Protein AF-A0A963N6Z3-F1 (afdb_monomer)

Secondary structure (DSSP, 8-state):
--------TTHHHHHHHHHHHHHHHHHHHHHHHHHHHHTHHHHHHS-GGGHHHHHHHHHHHHHHTS-THHHHHHHHHTT--GGGGGGG-HHHHHHHHHHHHHHHTT--PPPP--PPPSS-HHHHHHHHHHHHHHHH-SPPTT-S--------GGGGT--

Solvent-accessible surface area (backbone atoms only — not comparable to full-atom values): 9638 Å² total; per-residue (Å²): 134,83,85,80,77,84,76,78,74,79,63,59,63,56,56,52,47,43,51,53,52,39,55,53,45,51,49,48,45,51,47,24,58,54,38,52,70,79,40,43,70,63,54,66,73,42,56,81,95,46,36,46,60,51,52,37,47,44,27,42,52,44,50,68,75,47,88,53,67,64,56,51,52,58,33,42,79,73,72,47,64,60,78,82,70,21,79,53,19,32,61,42,40,44,52,50,53,46,51,53,36,36,64,74,57,70,52,90,66,77,85,73,90,77,72,79,52,75,32,46,74,78,49,16,60,51,52,51,53,51,51,48,32,73,76,71,41,76,80,53,94,92,42,98,67,85,86,86,83,90,72,64,77,66,56,79,79,61,124

Structure (mmCIF, N/CA/C/O backbone):
data_AF-A0A963N6Z3-F1
#
_entry.id   AF-A0A963N6Z3-F1
#
loop_
_atom_site.group_PDB
_atom_site.id
_atom_site.type_symbol
_atom_site.label_atom_id
_atom_site.label_alt_id
_atom_site.label_comp_id
_atom_site.label_asym_id
_atom_site.label_entity_id
_atom_site.label_seq_id
_atom_site.pdbx_PDB_ins_code
_atom_site.Cartn_x
_atom_site.Cartn_y
_atom_site.Cartn_z
_atom_site.occupancy
_atom_site.B_iso_or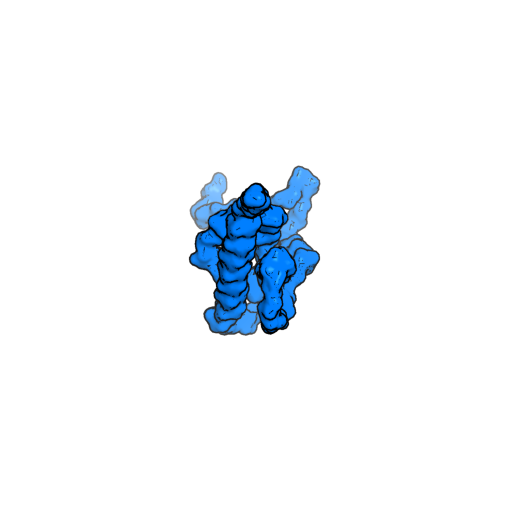_equiv
_atom_site.auth_seq_id
_atom_site.auth_comp_id
_atom_site.auth_asym_id
_atom_site.auth_atom_id
_atom_site.pdbx_PDB_model_num
ATOM 1 N N . MET A 1 1 ? -39.305 15.617 41.783 1.00 38.25 1 MET A N 1
ATOM 2 C CA . MET A 1 1 ? -39.575 14.356 41.067 1.00 38.25 1 MET A CA 1
ATOM 3 C C . MET A 1 1 ? -39.118 14.531 39.631 1.00 38.25 1 MET A C 1
ATOM 5 O O . MET A 1 1 ? -39.466 15.539 39.039 1.00 38.25 1 MET A O 1
ATOM 9 N N . ALA A 1 2 ? -38.305 13.576 39.174 1.00 40.72 2 ALA A N 1
ATOM 10 C CA . ALA A 1 2 ? -37.851 13.315 37.806 1.00 40.72 2 ALA A CA 1
ATOM 11 C C . ALA A 1 2 ? -37.195 14.469 37.021 1.00 40.72 2 ALA A C 1
ATOM 13 O O . ALA A 1 2 ? -37.828 15.159 36.231 1.00 40.72 2 ALA A O 1
ATOM 14 N N . SER A 1 3 ? -35.874 14.585 37.183 1.00 40.16 3 SER A N 1
ATOM 15 C CA . SER A 1 3 ? -34.984 15.090 36.137 1.00 40.16 3 SER A CA 1
ATOM 16 C C . SER A 1 3 ? -34.798 13.978 35.096 1.00 40.16 3 SER A C 1
ATOM 18 O O . SER A 1 3 ? -34.071 13.017 35.353 1.00 40.16 3 SER A O 1
ATOM 20 N N . GLU A 1 4 ? -35.468 14.069 33.949 1.00 43.28 4 GLU A N 1
ATOM 21 C CA . GLU A 1 4 ? -35.196 13.188 32.808 1.00 43.28 4 GLU A CA 1
ATOM 22 C C . GLU A 1 4 ? -33.845 13.559 32.194 1.00 43.28 4 GLU A C 1
ATOM 24 O O . GLU A 1 4 ? -33.653 14.615 31.590 1.00 43.28 4 GLU A O 1
ATOM 29 N N . GLN A 1 5 ? -32.873 12.677 32.410 1.00 41.34 5 GLN A N 1
ATOM 30 C CA . GLN A 1 5 ? -31.585 12.708 31.742 1.00 41.34 5 GLN A CA 1
ATOM 31 C C . GLN A 1 5 ? -31.792 12.376 30.263 1.00 41.34 5 GLN A C 1
ATOM 33 O O . GLN A 1 5 ? -32.044 11.231 29.898 1.00 41.34 5 GLN A O 1
ATOM 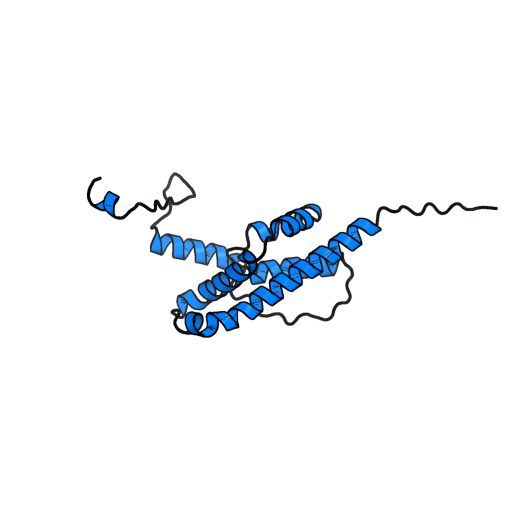38 N N . ASN A 1 6 ? -31.639 13.388 29.416 1.00 39.56 6 ASN A N 1
ATOM 39 C CA . ASN A 1 6 ? -31.459 13.238 27.981 1.00 39.56 6 ASN A CA 1
ATOM 40 C C . ASN A 1 6 ? -30.096 12.565 27.711 1.00 39.56 6 ASN A C 1
ATOM 42 O O . ASN A 1 6 ? -29.075 13.238 27.574 1.00 39.56 6 ASN A O 1
ATOM 46 N N . GLN A 1 7 ? -30.058 11.231 27.715 1.00 42.88 7 GLN A N 1
ATOM 47 C CA . GLN A 1 7 ? -28.914 10.456 27.230 1.00 42.88 7 GLN A CA 1
ATOM 48 C C . GLN A 1 7 ? -29.022 10.319 25.707 1.00 42.88 7 GLN A C 1
ATOM 50 O O . GLN A 1 7 ? -29.732 9.453 25.203 1.00 42.88 7 GLN A O 1
ATOM 55 N N . SER A 1 8 ? -28.316 11.177 24.968 1.00 39.84 8 SER A N 1
ATOM 56 C CA . SER A 1 8 ? -28.163 11.035 23.515 1.00 39.84 8 SER A CA 1
ATOM 57 C C . SER A 1 8 ? -27.385 9.746 23.175 1.00 39.84 8 SER A C 1
ATOM 59 O O . SER A 1 8 ? -26.246 9.599 23.628 1.00 39.84 8 SER A O 1
ATOM 61 N N . PRO A 1 9 ? -27.928 8.824 22.354 1.00 46.50 9 PRO A N 1
ATOM 62 C CA . PRO A 1 9 ? -27.284 7.548 22.018 1.00 46.50 9 PRO A CA 1
ATOM 63 C C . PRO A 1 9 ? -26.217 7.640 20.902 1.00 46.50 9 PRO A C 1
ATOM 65 O O . PRO A 1 9 ? -25.602 6.632 20.551 1.00 46.50 9 PRO A O 1
ATOM 68 N N .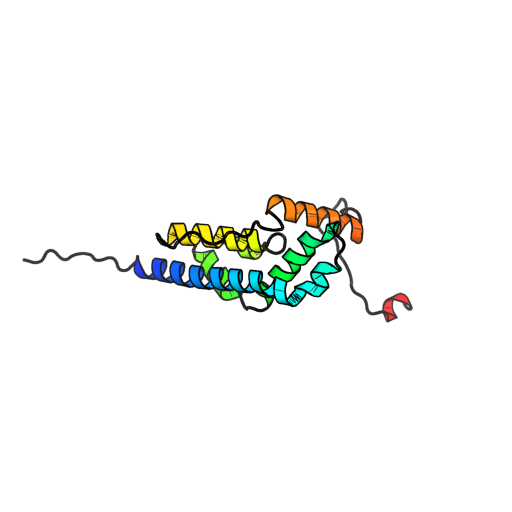 ASP A 1 10 ? -25.931 8.833 20.374 1.00 51.22 10 ASP A N 1
ATOM 69 C CA . ASP A 1 10 ? -25.120 9.032 19.158 1.00 51.22 10 ASP A CA 1
ATOM 70 C C . ASP A 1 10 ? -23.608 8.750 19.299 1.00 51.22 10 ASP A C 1
ATOM 72 O O . ASP A 1 10 ? -22.891 8.675 18.302 1.00 51.22 10 ASP A O 1
ATOM 76 N N . GLY A 1 11 ? -23.086 8.546 20.515 1.00 55.00 11 GLY A N 1
ATOM 77 C CA . GLY A 1 11 ? -21.652 8.298 20.746 1.00 55.00 11 GLY A CA 1
ATOM 78 C C . GLY A 1 11 ? -21.194 6.836 20.596 1.00 55.00 11 GLY A C 1
ATOM 79 O O . GLY A 1 11 ? -20.016 6.575 20.340 1.00 55.00 11 GLY A O 1
ATOM 80 N N . LEU A 1 12 ? -22.101 5.866 20.745 1.00 61.44 12 LEU A N 1
ATOM 81 C CA . LEU A 1 12 ? -21.788 4.426 20.718 1.00 61.44 12 LEU A CA 1
ATOM 82 C C . LEU A 1 12 ? -21.419 3.876 19.316 1.00 61.44 12 LEU A C 1
ATOM 84 O O . LEU A 1 12 ? -20.509 3.037 19.226 1.00 61.44 12 LEU A O 1
ATOM 88 N N . PRO A 1 13 ? -22.040 4.334 18.206 1.00 79.88 13 PRO A N 1
ATOM 89 C CA . PRO A 1 13 ? -21.710 3.854 16.861 1.00 79.88 13 PRO A CA 1
ATOM 90 C C . PRO A 1 13 ? -20.305 4.263 16.401 1.00 79.88 13 PRO A C 1
ATOM 92 O O . PRO A 1 13 ? -19.596 3.464 15.793 1.00 79.88 13 PRO A O 1
ATOM 95 N N . LEU A 1 14 ? -19.864 5.482 16.729 1.00 84.25 14 LEU A N 1
ATOM 96 C CA . LEU A 1 14 ? -18.557 5.989 16.301 1.00 84.25 14 LEU A CA 1
ATOM 97 C C . LEU A 1 14 ? -17.405 5.291 17.033 1.00 84.25 14 LEU A C 1
ATOM 99 O O . LEU A 1 14 ? -16.435 4.876 16.403 1.00 84.25 14 LEU A O 1
ATOM 103 N N . ILE A 1 15 ? -17.519 5.105 18.351 1.00 85.94 15 ILE A N 1
ATOM 104 C CA . ILE A 1 15 ? -16.483 4.430 19.151 1.00 85.94 15 ILE A CA 1
ATOM 105 C C . ILE A 1 15 ? -16.323 2.970 18.708 1.00 85.94 15 ILE A C 1
ATOM 107 O O . ILE A 1 15 ? -15.202 2.472 18.576 1.00 85.94 15 ILE A O 1
ATOM 111 N N . SER A 1 16 ? -17.438 2.278 18.453 1.00 88.19 16 SER A N 1
ATOM 112 C CA . SER A 1 16 ? -17.413 0.893 17.971 1.00 88.19 16 SER A CA 1
ATOM 113 C C . SER A 1 16 ? -16.861 0.779 16.546 1.00 88.19 16 SER A C 1
ATOM 115 O O . SER A 1 16 ? -16.100 -0.152 16.273 1.00 88.19 16 SER A O 1
ATOM 117 N N . LEU A 1 17 ? -17.166 1.741 15.665 1.00 91.19 17 LEU A N 1
ATOM 118 C CA . LEU A 1 17 ? -16.567 1.853 14.334 1.00 91.19 17 LEU A CA 1
ATOM 119 C C . LEU A 1 17 ? -15.048 2.045 14.422 1.00 91.19 17 LEU A C 1
ATOM 121 O O . LEU A 1 17 ? -14.319 1.229 13.866 1.00 91.19 17 LEU A O 1
ATOM 125 N N . VAL A 1 18 ? -14.573 3.055 15.164 1.00 92.44 18 VAL A N 1
ATOM 126 C CA . VAL A 1 18 ? -13.137 3.352 15.337 1.00 92.44 18 VAL A CA 1
ATOM 127 C C . VAL A 1 18 ? -12.387 2.133 15.867 1.00 92.44 18 VAL A C 1
ATOM 129 O O . VAL A 1 18 ? -11.349 1.765 15.322 1.00 92.44 18 VAL A O 1
ATOM 132 N N . ARG A 1 19 ? -12.933 1.451 16.883 1.00 90.94 19 ARG A N 1
ATOM 133 C CA . ARG A 1 19 ? -12.331 0.227 17.424 1.00 90.94 19 ARG A CA 1
ATOM 134 C C . ARG A 1 19 ? -12.238 -0.878 16.370 1.00 90.94 19 ARG A C 1
ATOM 136 O O . ARG A 1 19 ? -11.187 -1.499 16.246 1.00 90.94 19 ARG A O 1
ATOM 143 N N . ARG A 1 20 ? -13.316 -1.130 15.621 1.00 92.06 20 ARG A N 1
ATOM 144 C CA . ARG A 1 20 ? -13.352 -2.182 14.593 1.00 92.06 20 ARG A CA 1
ATOM 145 C C . ARG A 1 20 ? -12.313 -1.933 13.502 1.00 92.06 20 ARG A C 1
ATOM 147 O O . ARG A 1 20 ? -11.538 -2.838 13.198 1.00 92.06 20 ARG A O 1
ATOM 154 N N . VAL A 1 21 ? -12.260 -0.717 12.956 1.00 94.31 21 VAL A N 1
ATOM 155 C CA . VAL A 1 21 ? -11.289 -0.394 11.900 1.00 94.31 21 VAL A CA 1
ATOM 156 C C . VAL A 1 21 ? -9.855 -0.372 12.428 1.00 94.31 21 VAL A C 1
ATOM 158 O O . VAL A 1 21 ? -8.957 -0.793 11.710 1.00 94.31 21 VAL A O 1
ATOM 161 N N . ALA A 1 22 ? -9.625 0.030 13.684 1.00 93.06 22 ALA A N 1
ATOM 162 C CA . ALA A 1 22 ? -8.297 -0.018 14.299 1.00 93.06 22 ALA A CA 1
ATOM 163 C C . ALA A 1 22 ? -7.765 -1.453 14.391 1.00 93.06 22 ALA A C 1
ATOM 165 O O . ALA A 1 22 ? -6.628 -1.707 14.005 1.00 93.06 22 ALA A O 1
ATOM 166 N N . VAL A 1 23 ? -8.605 -2.396 14.832 1.00 92.75 23 VAL A N 1
ATOM 167 C CA . VAL A 1 23 ? -8.246 -3.823 14.879 1.00 92.75 23 VAL A CA 1
ATOM 168 C C . VAL A 1 23 ? -7.953 -4.362 13.479 1.00 92.75 23 VAL A C 1
ATOM 170 O O . VAL A 1 23 ? -6.985 -5.092 13.296 1.00 92.75 23 VAL A O 1
ATOM 173 N N . ALA A 1 24 ? -8.762 -3.999 12.484 1.00 94.75 24 ALA A N 1
ATOM 174 C CA . ALA A 1 24 ? -8.556 -4.446 11.109 1.00 94.75 24 ALA A CA 1
ATOM 175 C C . ALA A 1 24 ? -7.259 -3.890 10.489 1.00 94.75 24 ALA A C 1
ATOM 177 O O . ALA A 1 24 ? -6.546 -4.625 9.810 1.00 94.75 24 ALA A O 1
ATOM 178 N N . VAL A 1 25 ? -6.932 -2.618 10.739 1.00 95.06 25 VAL A N 1
ATOM 179 C CA . VAL A 1 25 ? -5.689 -1.996 10.253 1.00 95.06 25 VAL A CA 1
ATOM 180 C C . VAL A 1 25 ? -4.459 -2.603 10.926 1.00 95.06 25 VAL A C 1
ATOM 182 O O . VAL A 1 25 ? -3.476 -2.854 10.236 1.00 95.06 25 VAL A O 1
ATOM 185 N N . GLU A 1 26 ? -4.499 -2.869 12.236 1.00 93.31 26 GLU A N 1
ATOM 186 C CA . GLU A 1 26 ? -3.362 -3.500 12.922 1.00 93.31 26 GLU A CA 1
ATOM 187 C C . GLU A 1 26 ? -3.129 -4.927 12.414 1.00 93.31 26 GLU A C 1
ATOM 189 O O . GLU A 1 26 ? -1.991 -5.282 12.138 1.00 93.31 26 GLU A O 1
ATOM 194 N N . ARG A 1 27 ? -4.192 -5.702 12.157 1.00 94.44 27 ARG A N 1
ATOM 195 C CA . ARG A 1 27 ? -4.057 -7.029 11.531 1.00 94.44 27 ARG A CA 1
ATOM 196 C C . ARG A 1 27 ? -3.387 -6.962 10.160 1.00 94.44 27 ARG A C 1
ATOM 198 O O . ARG A 1 27 ? -2.438 -7.689 9.915 1.00 94.44 27 ARG A O 1
ATOM 205 N N . LEU A 1 28 ? -3.819 -6.044 9.291 1.00 95.38 28 LEU A N 1
ATOM 206 C CA . LEU A 1 28 ? -3.172 -5.854 7.984 1.00 95.38 28 LEU A CA 1
ATOM 207 C C . LEU A 1 28 ? -1.697 -5.464 8.111 1.00 95.38 28 LEU A C 1
ATOM 209 O O . LEU A 1 28 ? -0.886 -5.837 7.269 1.00 95.38 28 LEU A O 1
ATOM 213 N N . ARG A 1 29 ? -1.356 -4.683 9.138 1.00 94.31 29 ARG A N 1
ATOM 214 C CA . ARG A 1 29 ? 0.020 -4.285 9.431 1.00 94.31 29 ARG A CA 1
ATOM 215 C C . ARG A 1 29 ? 0.860 -5.473 9.895 1.00 94.31 29 ARG A C 1
ATOM 217 O O . ARG A 1 29 ? 1.976 -5.626 9.413 1.00 94.31 29 ARG A O 1
ATOM 224 N N . GLU A 1 30 ? 0.331 -6.303 10.788 1.00 94.06 30 GLU A N 1
ATOM 225 C CA . GLU A 1 30 ? 0.978 -7.539 11.242 1.00 94.06 30 GLU A CA 1
ATOM 226 C C . GLU A 1 30 ? 1.202 -8.507 10.071 1.00 94.06 30 GLU A C 1
ATOM 228 O O . GLU A 1 30 ? 2.328 -8.958 9.866 1.00 94.06 30 GLU A O 1
ATOM 233 N N . ASP A 1 31 ? 0.181 -8.731 9.238 1.00 95.56 31 ASP A N 1
ATOM 234 C CA . ASP A 1 31 ? 0.275 -9.569 8.036 1.00 95.56 31 ASP A CA 1
ATOM 235 C C . ASP A 1 31 ? 1.329 -9.032 7.050 1.00 95.56 31 ASP A C 1
ATOM 237 O O . ASP A 1 31 ? 2.127 -9.788 6.495 1.00 95.56 31 ASP A O 1
ATOM 241 N N . ALA A 1 32 ? 1.365 -7.710 6.845 1.00 95.00 32 ALA A N 1
ATOM 242 C CA . ALA A 1 32 ? 2.354 -7.064 5.987 1.00 95.00 32 ALA A CA 1
ATOM 243 C C . ALA A 1 32 ? 3.780 -7.154 6.544 1.00 95.00 32 ALA A C 1
ATOM 245 O O . ALA A 1 32 ? 4.719 -7.212 5.760 1.00 95.00 32 ALA A O 1
ATOM 246 N N . MET A 1 33 ? 3.971 -7.185 7.863 1.00 93.12 33 MET A N 1
ATOM 247 C CA . MET A 1 33 ? 5.293 -7.405 8.458 1.00 93.12 33 MET A CA 1
ATOM 248 C C . MET A 1 33 ? 5.737 -8.863 8.321 1.00 93.12 33 MET A C 1
ATOM 250 O O . MET A 1 33 ? 6.880 -9.118 7.950 1.00 93.12 33 MET A O 1
ATOM 254 N N . ALA A 1 34 ? 4.832 -9.808 8.582 1.00 94.75 34 ALA A N 1
ATOM 255 C CA . ALA A 1 34 ? 5.129 -11.238 8.545 1.00 94.75 34 ALA A CA 1
ATOM 256 C C . ALA A 1 34 ? 5.481 -11.736 7.134 1.00 94.75 34 ALA A C 1
ATOM 258 O O . ALA A 1 34 ? 6.265 -12.667 6.983 1.00 94.75 34 ALA A O 1
ATOM 259 N N . ILE A 1 35 ? 4.949 -11.097 6.086 1.00 95.56 35 ILE A N 1
ATOM 260 C CA . ILE A 1 35 ? 5.198 -11.534 4.708 1.00 95.56 35 ILE A CA 1
ATOM 261 C C . ILE A 1 35 ? 6.657 -11.370 4.260 1.00 95.56 35 ILE A C 1
ATOM 263 O O . ILE A 1 35 ? 7.062 -11.991 3.281 1.00 95.56 35 ILE A O 1
ATOM 267 N N . GLU A 1 36 ? 7.461 -10.547 4.946 1.00 92.88 36 GLU A N 1
ATOM 268 C CA . GLU A 1 36 ? 8.893 -10.455 4.641 1.00 92.88 36 GLU A CA 1
ATOM 269 C C . GLU A 1 36 ? 9.614 -11.782 4.898 1.00 92.88 36 GLU A C 1
ATOM 271 O O . GLU A 1 36 ? 10.547 -12.099 4.168 1.00 92.88 36 GLU A O 1
ATOM 276 N N . GLU A 1 37 ? 9.165 -12.569 5.881 1.00 93.94 37 GLU A N 1
ATOM 277 C CA . GLU A 1 37 ? 9.727 -13.894 6.170 1.00 93.94 37 GLU A CA 1
ATOM 278 C C . GLU A 1 37 ? 9.400 -14.897 5.057 1.00 93.94 37 GLU A C 1
ATOM 280 O O . GLU A 1 37 ? 10.220 -15.751 4.734 1.00 93.94 37 GLU A O 1
ATOM 285 N N . GLU A 1 38 ? 8.224 -14.768 4.430 1.00 95.12 38 GLU A N 1
ATOM 286 C CA . GLU A 1 38 ? 7.806 -15.617 3.307 1.00 95.12 38 GLU A CA 1
ATOM 287 C C . GLU A 1 38 ? 8.649 -15.370 2.049 1.00 95.12 38 GLU A C 1
ATOM 289 O O . GLU A 1 38 ? 8.909 -16.307 1.302 1.00 95.12 38 GLU A O 1
ATOM 294 N N . PHE A 1 39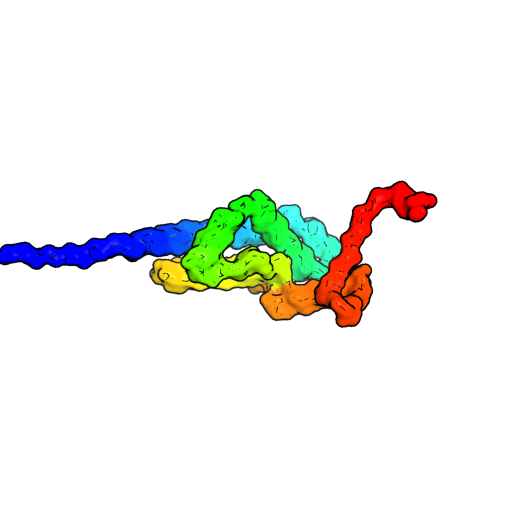 ? 9.086 -14.126 1.831 1.00 95.00 39 PHE A N 1
ATOM 295 C CA . PHE A 1 39 ? 9.871 -13.716 0.663 1.00 95.00 39 PHE A CA 1
ATOM 296 C C . PHE A 1 39 ? 11.356 -13.464 0.980 1.00 95.00 39 PHE A C 1
ATOM 298 O O . PHE A 1 39 ? 12.028 -12.764 0.222 1.00 95.00 39 PHE A O 1
ATOM 305 N N . ASP A 1 40 ? 11.887 -13.952 2.106 1.00 94.38 40 ASP A N 1
ATOM 306 C CA . ASP A 1 40 ? 13.252 -13.624 2.556 1.00 94.38 40 ASP A CA 1
ATOM 307 C C . ASP A 1 40 ? 14.314 -14.015 1.509 1.00 94.38 40 ASP A C 1
ATOM 309 O O . ASP A 1 40 ? 15.213 -13.227 1.193 1.00 94.38 40 ASP A O 1
ATOM 313 N N . ASP A 1 41 ? 14.170 -15.191 0.893 1.00 94.94 41 ASP A N 1
ATOM 314 C CA . ASP A 1 41 ? 15.087 -15.677 -0.143 1.00 94.94 41 ASP A CA 1
ATOM 315 C C . ASP A 1 41 ? 15.028 -14.811 -1.412 1.00 94.94 41 ASP A C 1
ATOM 317 O O . ASP A 1 41 ? 16.069 -14.379 -1.925 1.00 94.94 41 ASP A O 1
ATOM 321 N N . GLU A 1 42 ? 13.829 -14.479 -1.897 1.00 95.19 42 GLU A N 1
ATOM 322 C CA . GLU A 1 42 ? 13.645 -13.587 -3.041 1.00 95.19 42 GLU A CA 1
ATOM 323 C C . GLU A 1 42 ? 14.190 -12.188 -2.744 1.00 95.19 42 GLU A C 1
ATOM 325 O O . GLU A 1 42 ? 14.909 -11.613 -3.562 1.00 95.19 42 GLU A O 1
ATOM 330 N N . LEU A 1 43 ? 13.906 -11.637 -1.562 1.00 94.12 43 LEU A N 1
ATOM 331 C CA . LEU A 1 43 ? 14.364 -10.311 -1.148 1.00 94.12 43 LEU A CA 1
ATOM 332 C C . LEU A 1 43 ? 15.893 -10.233 -1.036 1.00 94.12 43 LEU A C 1
ATOM 334 O O . LEU A 1 43 ? 16.472 -9.176 -1.315 1.00 94.12 43 LEU A O 1
ATOM 338 N N . ARG A 1 44 ? 16.565 -11.337 -0.682 1.00 93.38 44 ARG A N 1
ATOM 339 C CA . ARG A 1 44 ? 18.033 -11.417 -0.626 1.00 93.38 44 ARG A CA 1
ATOM 340 C C . ARG A 1 44 ? 18.697 -11.302 -1.992 1.00 93.38 44 ARG A C 1
ATOM 342 O O . ARG A 1 44 ? 19.748 -10.658 -2.089 1.00 93.38 44 ARG A O 1
ATOM 349 N N . ILE A 1 45 ? 18.101 -11.889 -3.030 1.00 96.00 45 ILE A N 1
ATOM 350 C CA . ILE A 1 45 ? 18.671 -11.880 -4.387 1.00 96.00 45 ILE A CA 1
ATOM 351 C C . ILE A 1 45 ? 18.371 -10.587 -5.159 1.00 96.00 45 ILE A C 1
ATOM 353 O O . ILE A 1 45 ? 19.015 -10.320 -6.174 1.00 96.00 45 ILE A O 1
ATOM 357 N N . VAL A 1 46 ? 17.445 -9.748 -4.678 1.00 95.88 46 VAL A N 1
ATOM 358 C CA . VAL A 1 46 ? 17.178 -8.435 -5.281 1.00 95.88 46 VAL A CA 1
ATOM 359 C C . VAL A 1 46 ? 18.404 -7.522 -5.160 1.00 95.88 46 VAL A C 1
ATOM 361 O O . VAL A 1 46 ? 18.986 -7.344 -4.079 1.00 95.88 46 VAL A O 1
ATOM 364 N N . SER A 1 47 ? 18.761 -6.877 -6.277 1.00 93.94 47 SER A N 1
ATOM 365 C CA . SER A 1 47 ? 19.817 -5.864 -6.329 1.00 93.94 47 SER A CA 1
ATOM 366 C C . SER A 1 47 ? 19.607 -4.790 -5.254 1.00 93.94 47 SER A C 1
ATOM 368 O O . SER A 1 47 ? 18.478 -4.320 -5.084 1.00 93.94 47 SER A O 1
ATOM 370 N N . PRO A 1 48 ? 20.668 -4.332 -4.560 1.00 91.12 48 PRO A N 1
ATOM 371 C CA . PRO A 1 48 ? 20.550 -3.383 -3.450 1.00 91.12 48 PRO A CA 1
ATOM 372 C C . PRO A 1 48 ? 19.685 -2.150 -3.745 1.00 91.12 48 PRO A C 1
ATOM 374 O O . PRO A 1 48 ? 18.926 -1.718 -2.882 1.00 91.12 48 PRO A O 1
ATOM 377 N N . GLU A 1 49 ? 19.744 -1.630 -4.973 1.00 90.12 49 GLU A N 1
ATOM 378 C CA . GLU A 1 49 ? 18.987 -0.453 -5.415 1.00 90.12 49 GLU A CA 1
ATOM 379 C C . GLU A 1 49 ? 17.457 -0.641 -5.457 1.00 90.12 49 GLU A C 1
ATOM 381 O O . GLU A 1 49 ? 16.725 0.347 -5.394 1.00 90.12 49 GLU A O 1
ATOM 386 N N . PHE A 1 50 ? 16.967 -1.884 -5.548 1.00 91.38 50 PHE A N 1
ATOM 387 C CA . PHE A 1 50 ? 15.539 -2.214 -5.633 1.00 91.38 50 PHE A CA 1
ATOM 388 C C . PHE A 1 50 ? 14.994 -2.886 -4.369 1.00 91.38 50 PHE A C 1
ATOM 390 O O . PHE A 1 50 ? 13.784 -3.079 -4.273 1.00 91.38 50 PHE A O 1
ATOM 397 N N . ARG A 1 51 ? 15.838 -3.223 -3.381 1.00 92.19 51 ARG A N 1
ATOM 398 C CA . ARG A 1 51 ? 15.410 -3.953 -2.169 1.00 92.19 51 ARG A CA 1
ATOM 399 C C . ARG A 1 51 ? 14.285 -3.251 -1.415 1.00 92.19 51 ARG A C 1
ATOM 401 O O . ARG A 1 51 ? 13.355 -3.910 -0.963 1.00 92.19 51 ARG A O 1
ATOM 408 N N . ALA A 1 52 ? 14.339 -1.923 -1.318 1.00 92.06 52 ALA A N 1
ATOM 409 C CA . ALA A 1 52 ? 13.283 -1.143 -0.676 1.00 92.06 52 ALA A CA 1
ATOM 410 C C . ALA A 1 52 ? 11.938 -1.272 -1.412 1.00 92.06 52 ALA A C 1
ATOM 412 O O . ALA A 1 52 ? 10.910 -1.551 -0.796 1.00 92.06 52 ALA A O 1
ATOM 413 N N . SER A 1 53 ? 11.965 -1.148 -2.741 1.00 93.00 53 SER A N 1
ATOM 414 C CA . SER A 1 53 ? 10.794 -1.331 -3.603 1.00 93.00 53 SER A CA 1
ATOM 415 C C . SER A 1 53 ? 10.254 -2.763 -3.545 1.00 93.00 53 SER A C 1
ATOM 417 O O . SER A 1 53 ? 9.041 -2.951 -3.522 1.00 93.00 53 SER A O 1
ATOM 419 N N . ALA A 1 54 ? 11.134 -3.767 -3.486 1.00 94.88 54 ALA A N 1
ATOM 420 C CA . ALA A 1 54 ? 10.756 -5.175 -3.387 1.00 94.88 54 ALA A CA 1
ATOM 421 C C . ALA A 1 54 ? 10.087 -5.505 -2.044 1.00 94.88 54 ALA A C 1
ATOM 423 O O . ALA A 1 54 ? 9.048 -6.158 -2.030 1.00 94.88 54 ALA A O 1
ATOM 424 N N . ARG A 1 55 ? 10.607 -4.979 -0.926 1.00 95.31 55 ARG A N 1
ATOM 425 C CA . ARG A 1 55 ? 9.954 -5.098 0.390 1.00 95.31 55 ARG A CA 1
ATOM 426 C C . ARG A 1 55 ? 8.576 -4.446 0.397 1.00 95.31 55 ARG A C 1
ATOM 428 O O . ARG A 1 55 ? 7.606 -5.080 0.792 1.00 95.31 55 ARG A O 1
ATOM 435 N N . ASN A 1 56 ? 8.462 -3.224 -0.128 1.00 95.31 56 ASN A N 1
ATOM 436 C CA . ASN A 1 56 ? 7.163 -2.560 -0.250 1.00 95.31 56 ASN A CA 1
ATOM 437 C C . ASN A 1 56 ? 6.187 -3.348 -1.147 1.00 95.31 56 ASN A C 1
ATOM 439 O O . ASN A 1 56 ? 4.996 -3.406 -0.849 1.00 95.31 56 ASN A O 1
ATOM 443 N N . LEU A 1 57 ? 6.675 -3.987 -2.219 1.00 95.31 57 LEU A N 1
ATOM 444 C CA . LEU A 1 57 ? 5.862 -4.883 -3.042 1.00 95.31 57 LEU A CA 1
ATOM 445 C C . LEU A 1 57 ? 5.379 -6.099 -2.239 1.00 95.31 57 LEU A C 1
ATOM 447 O O . LEU A 1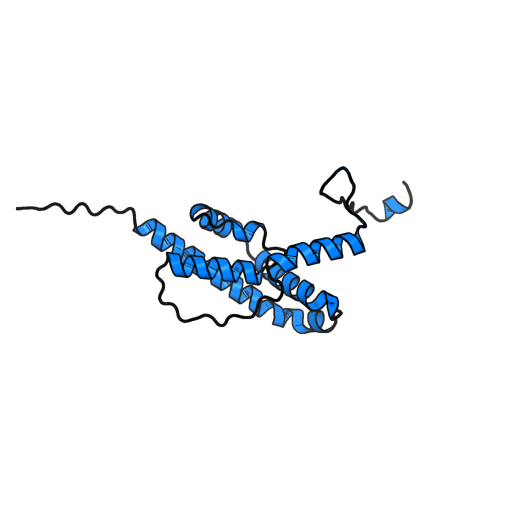 57 ? 4.198 -6.421 -2.316 1.00 95.31 57 LEU A O 1
ATOM 451 N N . ALA A 1 58 ? 6.240 -6.733 -1.441 1.00 96.62 58 ALA A N 1
ATOM 452 C CA . ALA A 1 58 ? 5.843 -7.835 -0.565 1.00 96.62 58 ALA A CA 1
ATOM 453 C C . ALA A 1 58 ? 4.743 -7.395 0.420 1.00 96.62 58 ALA A C 1
ATOM 455 O O . ALA A 1 58 ? 3.687 -8.026 0.492 1.00 96.62 58 ALA A O 1
ATOM 456 N N . HIS A 1 59 ? 4.913 -6.243 1.080 1.00 96.31 59 HIS A N 1
ATOM 457 C CA . HIS A 1 59 ? 3.883 -5.660 1.952 1.00 96.31 59 HIS A CA 1
ATOM 458 C C . HIS A 1 59 ? 2.568 -5.416 1.205 1.00 96.31 59 HIS A C 1
ATOM 460 O O . HIS A 1 59 ? 1.483 -5.683 1.720 1.00 96.31 59 HIS A O 1
ATOM 466 N N . TYR A 1 60 ? 2.647 -4.921 -0.031 1.00 95.69 60 TYR A N 1
ATOM 467 C CA . TYR A 1 60 ? 1.470 -4.690 -0.861 1.00 95.69 60 TYR A CA 1
ATOM 468 C C . TYR A 1 60 ? 0.747 -5.991 -1.222 1.00 95.69 60 TYR A C 1
ATOM 470 O O . TYR A 1 60 ? -0.485 -6.037 -1.204 1.00 95.69 60 TYR A O 1
ATOM 478 N N . LEU A 1 61 ? 1.496 -7.060 -1.508 1.00 96.06 61 LEU A N 1
ATOM 479 C CA . LEU A 1 61 ? 0.933 -8.383 -1.763 1.00 96.06 61 LEU A CA 1
ATOM 480 C C . LEU A 1 61 ? 0.189 -8.917 -0.536 1.00 96.06 61 LEU A C 1
ATOM 482 O O . LEU A 1 61 ? -0.908 -9.443 -0.711 1.00 96.06 61 LEU A O 1
ATOM 486 N N . ALA A 1 62 ? 0.704 -8.714 0.683 1.00 96.25 62 ALA A N 1
ATOM 487 C CA . ALA A 1 62 ? -0.010 -9.081 1.912 1.00 96.25 62 ALA A CA 1
ATOM 488 C C . ALA A 1 62 ? -1.377 -8.396 1.991 1.00 96.25 62 ALA A C 1
ATOM 490 O O . ALA A 1 62 ? -2.402 -9.054 2.160 1.00 96.25 62 ALA A O 1
ATOM 491 N N . VAL A 1 63 ? -1.416 -7.081 1.763 1.00 95.56 63 VAL A N 1
ATOM 492 C CA . VAL A 1 63 ? -2.667 -6.309 1.773 1.00 95.56 63 VAL A CA 1
ATOM 493 C C . VAL A 1 63 ? -3.640 -6.806 0.698 1.00 95.56 63 VAL A C 1
ATOM 495 O O . VAL A 1 63 ? -4.843 -6.888 0.941 1.00 95.56 63 VAL A O 1
ATOM 498 N N . ARG A 1 64 ? -3.141 -7.180 -0.488 1.00 94.62 64 ARG A N 1
ATOM 499 C CA . ARG A 1 64 ? -3.961 -7.694 -1.598 1.00 94.62 64 ARG A CA 1
ATOM 500 C C . ARG A 1 64 ? -4.486 -9.119 -1.397 1.00 94.62 64 ARG A C 1
ATOM 502 O O . ARG A 1 64 ? -5.383 -9.509 -2.143 1.00 94.62 64 ARG A O 1
ATOM 509 N N . ARG A 1 65 ? -3.999 -9.870 -0.401 1.00 95.44 65 ARG A N 1
ATOM 510 C CA . ARG A 1 65 ? -4.581 -11.168 0.002 1.00 95.44 65 ARG A CA 1
ATOM 511 C C . ARG A 1 65 ? -5.918 -11.013 0.733 1.00 95.44 65 ARG A C 1
ATOM 513 O O . ARG A 1 65 ? -6.661 -11.984 0.850 1.00 95.44 65 ARG A O 1
ATOM 520 N N . VAL A 1 66 ? -6.242 -9.807 1.200 1.00 93.94 66 VAL A N 1
ATOM 521 C CA . VAL A 1 66 ? -7.444 -9.514 1.989 1.00 93.94 66 VAL A CA 1
ATOM 522 C C . VAL A 1 66 ? -8.396 -8.612 1.197 1.00 93.94 66 VAL A C 1
ATOM 524 O O . VAL A 1 66 ? -7.977 -7.647 0.557 1.00 93.94 66 VAL A O 1
ATOM 527 N N . ASP A 1 67 ? -9.707 -8.874 1.257 1.00 94.19 67 ASP A N 1
ATOM 528 C CA . ASP A 1 67 ? -10.706 -7.941 0.717 1.00 94.19 67 ASP A CA 1
ATOM 529 C C . ASP A 1 67 ? -10.862 -6.720 1.637 1.00 94.19 67 ASP A C 1
ATOM 531 O O . ASP A 1 67 ? -11.694 -6.682 2.545 1.00 94.19 67 ASP A O 1
ATOM 535 N N . ILE A 1 68 ? -10.056 -5.688 1.386 1.00 94.25 68 ILE A N 1
ATOM 536 C CA . ILE A 1 68 ? -10.045 -4.459 2.189 1.00 94.25 68 ILE A CA 1
ATOM 537 C C . ILE A 1 68 ? -11.132 -3.445 1.799 1.00 94.25 68 ILE A C 1
ATOM 539 O O . ILE A 1 68 ? -11.180 -2.359 2.377 1.00 94.25 68 ILE A O 1
ATOM 543 N N . ARG A 1 69 ? -12.027 -3.744 0.844 1.00 93.00 69 ARG A N 1
ATOM 544 C CA . ARG A 1 69 ? -13.014 -2.759 0.343 1.00 93.00 69 ARG A CA 1
ATOM 545 C C . ARG A 1 69 ? -13.980 -2.294 1.429 1.00 93.00 69 ARG A C 1
ATOM 547 O O . ARG A 1 69 ? -14.376 -1.130 1.450 1.00 93.00 69 ARG A O 1
ATOM 554 N N . VAL A 1 70 ? -14.367 -3.198 2.331 1.00 93.06 70 VAL A N 1
ATOM 555 C CA . VAL A 1 70 ? -15.205 -2.856 3.491 1.00 93.06 70 VAL A CA 1
ATOM 556 C C . VAL A 1 70 ? -14.447 -1.903 4.412 1.00 93.06 70 VAL A C 1
ATOM 558 O O . VAL A 1 70 ? -14.960 -0.829 4.717 1.00 93.06 70 VAL A O 1
ATOM 561 N N . LEU A 1 71 ? -13.205 -2.248 4.766 1.00 93.94 71 LEU A N 1
ATOM 562 C CA . LEU A 1 71 ? -12.350 -1.426 5.619 1.00 93.94 71 LEU A CA 1
ATOM 563 C C . LEU A 1 71 ? -12.124 -0.028 5.026 1.00 93.94 71 LEU A C 1
ATOM 565 O O . LEU A 1 71 ? -12.263 0.966 5.730 1.00 93.94 71 LEU A O 1
ATOM 569 N N . GLN A 1 72 ? -11.838 0.070 3.727 1.00 93.81 72 GLN A N 1
ATOM 570 C CA . GLN A 1 72 ? -11.661 1.351 3.038 1.00 93.81 72 GLN A CA 1
ATOM 571 C C . GLN A 1 72 ? -12.921 2.222 3.096 1.00 93.81 72 GLN A C 1
ATOM 573 O O . GLN A 1 72 ? -12.819 3.421 3.347 1.00 93.81 72 GLN A O 1
ATOM 578 N N . ARG A 1 73 ? -14.114 1.638 2.909 1.00 93.19 73 ARG A N 1
ATOM 579 C CA . ARG A 1 73 ? -15.373 2.383 3.068 1.00 93.19 73 ARG A CA 1
ATOM 580 C C . ARG A 1 73 ? -15.553 2.864 4.502 1.00 93.19 73 ARG A C 1
ATOM 582 O O . ARG A 1 73 ? -15.903 4.019 4.712 1.00 93.19 73 ARG A O 1
ATOM 589 N N . GLU A 1 74 ? -15.320 2.007 5.490 1.00 93.69 74 GLU A N 1
ATOM 590 C CA . GLU A 1 74 ? -15.447 2.355 6.909 1.00 93.69 74 GLU A CA 1
ATOM 591 C C . GLU A 1 74 ? -14.475 3.466 7.332 1.00 93.69 74 GLU A C 1
ATOM 593 O O . GLU A 1 74 ? -14.889 4.429 7.972 1.00 93.69 74 GLU A O 1
ATOM 598 N N . LEU A 1 75 ? -13.216 3.394 6.898 1.00 93.56 75 LEU A N 1
ATOM 599 C CA . LEU A 1 75 ? -12.232 4.461 7.079 1.00 93.56 75 LEU A CA 1
ATOM 600 C C . LEU A 1 75 ? -12.643 5.751 6.355 1.00 93.56 75 LEU A C 1
ATOM 602 O O . LEU A 1 75 ? -12.477 6.841 6.901 1.00 93.56 75 LEU A O 1
ATOM 606 N N . GLY A 1 76 ? -13.250 5.641 5.171 1.00 92.38 76 GLY A N 1
ATOM 607 C CA . GLY A 1 76 ? -13.815 6.770 4.432 1.00 92.38 76 GLY A CA 1
ATOM 608 C C . GLY A 1 76 ? -14.891 7.530 5.214 1.00 92.38 76 GLY A C 1
ATOM 609 O O . GLY A 1 76 ? -14.880 8.759 5.208 1.00 92.38 76 GLY A O 1
ATOM 610 N N . HIS A 1 77 ? -15.749 6.834 5.972 1.00 90.56 77 HIS A N 1
ATOM 611 C CA . HIS A 1 77 ? -16.724 7.477 6.870 1.00 90.56 77 HIS A CA 1
ATOM 612 C C . HIS A 1 77 ? -16.058 8.271 8.008 1.00 90.56 77 HIS A C 1
ATOM 614 O O . HIS A 1 77 ? -16.673 9.179 8.560 1.00 90.56 77 HIS A O 1
ATOM 620 N N . LEU A 1 78 ? -14.801 7.957 8.341 1.00 90.50 78 LEU A N 1
ATOM 621 C CA . LEU A 1 78 ? -13.975 8.693 9.304 1.00 90.50 78 LEU A CA 1
ATOM 622 C C . LEU A 1 78 ? -13.097 9.773 8.640 1.00 90.50 78 LEU A C 1
ATOM 624 O O . LEU A 1 78 ? -12.271 10.387 9.312 1.00 90.50 78 LEU A O 1
ATOM 628 N N . GLY A 1 79 ? -13.222 9.988 7.325 1.00 91.62 79 GLY A N 1
ATOM 629 C CA . GLY A 1 79 ? -12.370 10.903 6.557 1.00 91.62 79 GLY A CA 1
ATOM 630 C C . GLY A 1 79 ? -10.971 10.357 6.237 1.00 91.62 79 GLY A C 1
ATOM 631 O O . GLY A 1 79 ? -10.123 11.088 5.728 1.00 91.62 79 GLY A O 1
ATOM 632 N N . LEU A 1 80 ? -10.708 9.073 6.493 1.00 91.25 80 LEU A N 1
ATOM 633 C CA . LEU A 1 80 ? -9.398 8.440 6.327 1.00 91.25 80 LEU A CA 1
ATOM 634 C C . LEU A 1 80 ? -9.320 7.683 4.991 1.00 91.25 80 LEU A C 1
ATOM 636 O O . LEU A 1 80 ? -9.572 6.488 4.914 1.00 91.25 80 LEU A O 1
ATOM 640 N N . SER A 1 81 ? -8.949 8.377 3.912 1.00 83.88 81 SER A N 1
ATOM 641 C CA . SER A 1 81 ? -8.889 7.794 2.550 1.00 83.88 81 SER A CA 1
ATOM 642 C C . SER A 1 81 ? -7.485 7.350 2.098 1.00 83.88 81 SER A C 1
ATOM 644 O O . SER A 1 81 ? -7.264 7.072 0.920 1.00 83.88 81 SER A O 1
ATOM 646 N N . SER A 1 82 ? -6.503 7.305 3.001 1.00 77.88 82 SER A N 1
ATOM 647 C CA . SER A 1 82 ? -5.086 7.080 2.661 1.00 77.88 82 SER A CA 1
ATOM 648 C C . SER A 1 82 ? -4.777 5.682 2.115 1.00 77.88 82 SER A C 1
ATOM 650 O O . SER A 1 82 ? -3.864 5.550 1.303 1.00 77.88 82 SER A O 1
ATOM 652 N N . LEU A 1 83 ? -5.552 4.651 2.477 1.00 83.75 83 LEU A N 1
ATOM 653 C CA . LEU A 1 83 ? -5.317 3.279 1.998 1.00 83.75 83 LEU A CA 1
ATOM 654 C C . LEU A 1 83 ? -5.626 3.081 0.504 1.00 83.75 83 LEU A C 1
ATOM 656 O O . LEU A 1 83 ? -5.267 2.053 -0.056 1.00 83.75 83 LEU A O 1
ATOM 660 N N . GLY A 1 84 ? -6.295 4.031 -0.156 1.00 80.31 84 GLY A N 1
ATOM 661 C CA . GLY A 1 84 ? -6.591 3.940 -1.591 1.00 80.31 84 GLY A CA 1
ATOM 662 C C . GLY A 1 84 ? -5.420 4.299 -2.513 1.00 80.31 84 GLY A C 1
ATOM 663 O O . GLY A 1 84 ? -5.565 4.173 -3.721 1.00 80.31 84 GLY A O 1
ATOM 664 N N . ARG A 1 85 ? -4.305 4.808 -1.967 1.00 83.44 85 ARG A N 1
ATOM 665 C CA . ARG A 1 85 ? -3.090 5.197 -2.715 1.00 83.44 85 ARG A CA 1
ATOM 666 C C . ARG A 1 85 ? -1.812 4.713 -2.024 1.00 83.44 85 ARG A C 1
ATOM 668 O O . ARG A 1 85 ? -0.779 5.371 -2.064 1.00 83.44 85 ARG A O 1
ATOM 675 N N . MET A 1 86 ? -1.917 3.623 -1.271 1.00 91.88 86 MET A N 1
ATOM 676 C CA . MET A 1 86 ? -0.833 3.136 -0.419 1.00 91.88 86 MET A CA 1
ATOM 677 C C . MET A 1 86 ? 0.224 2.323 -1.171 1.00 91.88 86 MET A C 1
ATOM 679 O O . MET A 1 86 ? 1.233 1.968 -0.572 1.00 91.88 86 MET A O 1
ATOM 683 N N . GLU A 1 87 ? 0.007 2.021 -2.454 1.00 92.25 87 GLU A N 1
ATOM 684 C CA . GLU A 1 87 ? 0.834 1.130 -3.275 1.00 92.25 87 GLU A CA 1
ATOM 685 C C . GLU A 1 87 ? 2.318 1.499 -3.243 1.00 92.25 87 GLU A C 1
ATOM 687 O O . GLU A 1 87 ? 3.178 0.623 -3.262 1.00 92.25 87 GLU A O 1
ATOM 692 N N . ALA A 1 88 ? 2.624 2.794 -3.175 1.00 91.12 88 ALA A N 1
ATOM 693 C CA . ALA A 1 88 ? 3.988 3.303 -3.177 1.00 91.12 88 ALA A CA 1
ATOM 694 C C . ALA A 1 88 ? 4.687 3.230 -1.805 1.00 91.12 88 ALA A C 1
ATOM 696 O O . ALA A 1 88 ? 5.900 3.403 -1.744 1.00 91.12 88 ALA A O 1
ATOM 697 N N . HIS A 1 89 ? 3.938 3.046 -0.713 1.00 92.38 89 HIS A N 1
ATOM 698 C CA . HIS A 1 89 ? 4.412 3.250 0.662 1.00 92.38 89 HIS A CA 1
ATOM 699 C C . HIS A 1 89 ? 3.475 2.568 1.685 1.00 92.38 89 HIS A C 1
ATOM 701 O O . HIS A 1 89 ? 2.825 3.213 2.521 1.00 92.38 89 HIS A O 1
ATOM 707 N N . VAL A 1 90 ? 3.364 1.241 1.596 1.00 94.50 90 VAL A N 1
ATOM 708 C CA . VAL A 1 90 ? 2.354 0.431 2.299 1.00 94.50 90 VAL A CA 1
ATOM 709 C C . VAL A 1 90 ? 2.453 0.572 3.814 1.00 94.50 90 VAL A C 1
ATOM 711 O O . VAL A 1 90 ? 1.490 1.007 4.451 1.00 94.50 90 VAL A O 1
ATOM 714 N N . MET A 1 91 ? 3.622 0.272 4.389 1.00 94.50 91 MET A N 1
ATOM 715 C CA . MET A 1 91 ? 3.817 0.316 5.842 1.00 94.50 91 MET A CA 1
ATOM 716 C C . MET A 1 91 ? 3.637 1.724 6.406 1.00 94.50 91 MET A C 1
ATOM 718 O O . MET A 1 91 ? 2.937 1.887 7.400 1.00 94.50 91 MET A O 1
ATOM 722 N N . ALA A 1 92 ? 4.141 2.757 5.720 1.00 92.19 92 ALA A N 1
ATOM 723 C CA . ALA A 1 92 ? 3.939 4.147 6.133 1.00 92.19 92 ALA A CA 1
ATOM 724 C C . ALA A 1 92 ? 2.446 4.529 6.178 1.00 92.19 92 ALA A C 1
ATOM 726 O O . ALA A 1 92 ? 2.008 5.260 7.068 1.00 92.19 92 ALA A O 1
ATOM 727 N N . SER A 1 93 ? 1.644 4.016 5.236 1.00 93.38 93 SER A N 1
ATOM 728 C CA . SER A 1 93 ? 0.194 4.242 5.208 1.00 93.38 93 SER A CA 1
ATOM 729 C C . SER A 1 93 ? -0.539 3.524 6.333 1.00 93.38 93 SER A C 1
ATOM 731 O O . SER A 1 93 ? -1.363 4.150 7.004 1.00 93.38 93 SER A O 1
ATOM 733 N N . LEU A 1 94 ? -0.229 2.246 6.560 1.00 93.75 94 LEU A N 1
ATOM 734 C CA . LEU A 1 94 ? -0.815 1.455 7.645 1.00 93.75 94 LEU A CA 1
ATOM 735 C C . LEU A 1 94 ? -0.458 2.049 9.011 1.00 93.75 94 LEU A C 1
ATOM 737 O O . LEU A 1 94 ? -1.342 2.249 9.844 1.00 93.75 94 LEU A O 1
ATOM 741 N N . ASP A 1 95 ? 0.808 2.421 9.211 1.00 91.94 95 ASP A N 1
ATOM 742 C CA . ASP A 1 95 ? 1.276 3.043 10.446 1.00 91.94 95 ASP A CA 1
ATOM 743 C C . ASP A 1 95 ? 0.564 4.369 10.731 1.00 91.94 95 ASP A C 1
ATOM 745 O O . ASP A 1 95 ? 0.091 4.587 11.853 1.00 91.94 95 ASP A O 1
ATOM 749 N N . ASN A 1 96 ? 0.449 5.240 9.725 1.00 91.50 96 ASN A N 1
ATOM 750 C CA . ASN A 1 96 ? -0.202 6.537 9.879 1.00 91.50 96 ASN A CA 1
ATOM 751 C C . ASN A 1 96 ? -1.697 6.390 10.207 1.00 91.50 96 ASN A C 1
ATOM 753 O O . ASN A 1 96 ? -2.196 7.023 11.135 1.00 91.50 96 ASN A O 1
ATOM 757 N N . VAL A 1 97 ? -2.419 5.514 9.497 1.00 92.94 97 VAL A N 1
ATOM 758 C CA . VAL A 1 97 ? -3.841 5.256 9.788 1.00 92.94 97 VAL A CA 1
ATOM 759 C C . VAL A 1 97 ? -4.009 4.694 11.196 1.00 92.94 97 VAL A C 1
ATOM 761 O O . VAL A 1 97 ? -4.871 5.159 11.941 1.00 92.94 97 VAL A O 1
ATOM 76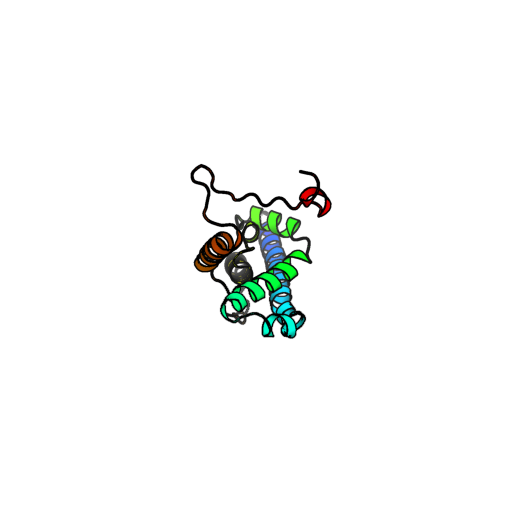4 N N . ALA A 1 98 ? -3.161 3.747 11.597 1.00 91.38 98 ALA A N 1
ATOM 765 C CA . ALA A 1 98 ? -3.203 3.186 12.939 1.00 91.38 98 ALA A CA 1
ATOM 766 C C . ALA A 1 98 ? -2.904 4.237 14.028 1.00 91.38 98 ALA A C 1
ATOM 768 O O . ALA A 1 98 ? -3.459 4.156 15.122 1.00 91.38 98 ALA A O 1
ATOM 769 N N . ASP A 1 99 ? -2.046 5.231 13.754 1.00 88.69 99 ASP A N 1
ATOM 770 C CA . ASP A 1 99 ? -1.762 6.337 14.687 1.00 88.69 99 ASP A CA 1
ATOM 771 C C . ASP A 1 99 ? -2.981 7.256 14.841 1.00 88.69 99 ASP A C 1
ATOM 773 O O . ASP A 1 99 ? -3.407 7.549 15.961 1.00 88.69 99 ASP A O 1
ATOM 777 N N . VAL A 1 100 ? -3.608 7.642 13.726 1.00 91.44 100 VAL A N 1
ATOM 778 C CA . VAL A 1 100 ? -4.816 8.478 13.746 1.00 91.44 100 VAL A CA 1
ATOM 779 C C . VAL A 1 100 ? -5.969 7.773 14.466 1.00 91.44 100 VAL A C 1
ATOM 781 O O . VAL A 1 100 ? -6.645 8.379 15.297 1.00 91.44 100 VAL A O 1
ATOM 784 N N . LEU A 1 101 ? -6.179 6.479 14.211 1.00 90.94 101 LEU A N 1
ATOM 785 C CA . LEU A 1 101 ? -7.233 5.704 14.870 1.00 90.94 101 LEU A CA 1
ATOM 786 C C . LEU A 1 101 ? -7.001 5.545 16.377 1.00 90.94 101 LEU 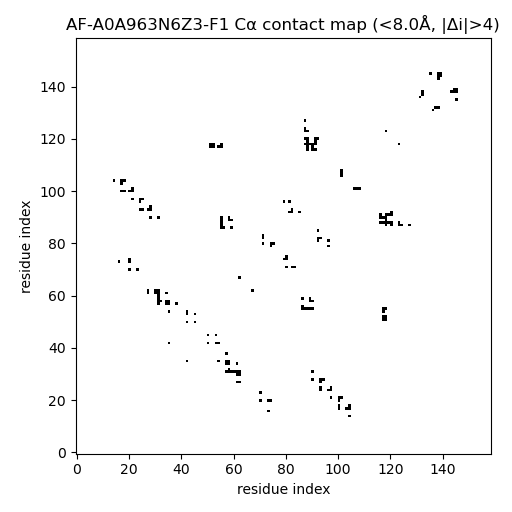A C 1
ATOM 788 O O . LEU A 1 101 ? -7.964 5.602 17.142 1.00 90.94 101 LEU A O 1
ATOM 792 N N . ARG A 1 102 ? -5.744 5.403 16.826 1.00 85.81 102 ARG A N 1
ATOM 793 C CA . ARG A 1 102 ? -5.402 5.406 18.261 1.00 85.81 102 ARG A CA 1
ATOM 794 C C . ARG A 1 102 ? -5.788 6.724 18.926 1.00 85.81 102 ARG A C 1
ATOM 796 O O . ARG A 1 102 ? -6.419 6.701 19.986 1.00 85.81 102 ARG A O 1
ATOM 803 N N . LEU A 1 103 ? -5.470 7.849 18.281 1.00 87.25 103 LEU A N 1
ATOM 804 C CA . LEU A 1 103 ? -5.822 9.183 18.769 1.00 87.25 103 LEU A CA 1
ATOM 805 C C . LEU A 1 103 ? -7.346 9.367 18.855 1.00 87.25 103 LEU A C 1
ATOM 807 O O . LEU A 1 103 ? -7.857 9.813 19.882 1.00 87.25 103 LEU A O 1
ATOM 811 N N . LEU A 1 104 ? -8.080 8.963 17.813 1.00 87.88 104 LEU A N 1
ATOM 812 C CA . LEU A 1 104 ? -9.546 9.036 17.772 1.00 87.88 104 LEU A CA 1
ATOM 813 C C . LEU A 1 104 ? -10.214 8.125 18.811 1.00 87.88 104 LEU A C 1
ATOM 815 O O . LEU A 1 104 ? -11.223 8.495 19.407 1.00 87.88 104 LEU A O 1
ATOM 819 N N . GLY A 1 105 ? -9.649 6.940 19.050 1.00 83.25 105 GLY A N 1
ATOM 820 C CA . GLY A 1 105 ? -10.175 5.961 19.999 1.00 83.25 105 GLY A CA 1
ATOM 821 C C . GLY A 1 105 ? -9.880 6.271 21.467 1.00 83.25 105 GLY A C 1
ATOM 822 O O . GLY A 1 105 ? -10.327 5.512 22.325 1.00 83.25 105 GLY A O 1
ATOM 823 N N . LYS A 1 106 ? -9.116 7.338 21.767 1.00 71.94 106 LYS A N 1
ATOM 824 C CA . LYS A 1 106 ? -8.563 7.630 23.108 1.00 71.94 106 LYS A CA 1
ATOM 825 C C . LYS A 1 106 ? -7.873 6.410 23.734 1.00 71.94 106 LYS A C 1
ATOM 827 O O . LYS A 1 106 ? -7.889 6.221 24.949 1.00 71.94 106 LYS A O 1
ATOM 832 N N . SER A 1 107 ? -7.326 5.538 22.893 1.00 62.56 107 SER A N 1
ATOM 833 C CA . SER A 1 107 ? -6.826 4.241 23.322 1.00 62.56 107 SER A CA 1
ATOM 834 C C . SER A 1 107 ? -5.448 4.436 23.948 1.00 62.56 107 SER A C 1
ATOM 836 O O . SER A 1 107 ? -4.512 4.829 23.261 1.00 62.56 107 SER A O 1
ATOM 838 N N . THR A 1 108 ? -5.301 4.124 25.236 1.00 55.22 108 THR A N 1
ATOM 839 C CA . THR A 1 108 ? -4.013 4.095 25.959 1.00 55.22 108 THR A CA 1
ATOM 840 C C . THR A 1 108 ? -3.228 2.815 25.649 1.00 55.22 108 THR A C 1
ATOM 842 O O . THR A 1 108 ? -2.689 2.169 26.546 1.00 55.22 108 THR A O 1
ATOM 845 N N . VAL A 1 109 ? -3.261 2.369 24.391 1.00 51.69 109 VAL A N 1
ATOM 846 C CA . VAL A 1 109 ? -2.583 1.139 23.963 1.00 51.69 109 VAL A CA 1
ATOM 847 C C . VAL A 1 109 ? -1.074 1.398 24.015 1.00 51.69 109 VAL A C 1
ATOM 849 O O . VAL A 1 109 ? -0.661 2.480 23.594 1.00 51.69 109 VAL A O 1
ATOM 852 N N . PRO A 1 110 ? -0.262 0.453 24.527 1.00 55.22 110 PRO A N 1
ATOM 853 C CA . PRO A 1 110 ? 1.188 0.594 24.564 1.00 55.22 110 PRO A CA 1
ATOM 854 C C . PRO A 1 110 ? 1.772 0.940 23.194 1.00 55.22 110 PRO A C 1
ATOM 856 O O . PRO A 1 110 ? 1.205 0.587 22.155 1.00 55.22 110 PRO A O 1
ATOM 859 N N . ASP A 1 111 ? 2.916 1.620 23.213 1.00 60.19 111 ASP A N 1
ATOM 860 C CA . ASP A 1 111 ? 3.636 2.003 22.003 1.00 60.19 111 ASP A CA 1
ATOM 861 C C . ASP A 1 111 ? 3.917 0.765 21.137 1.00 60.19 111 ASP A C 1
ATOM 863 O O . ASP A 1 111 ? 4.388 -0.266 21.624 1.00 60.19 111 ASP A O 1
ATOM 867 N N . ARG A 1 112 ? 3.589 0.848 19.844 1.00 68.25 112 ARG A N 1
ATOM 868 C CA . ARG A 1 112 ? 3.848 -0.247 18.899 1.00 68.25 112 ARG A CA 1
ATOM 869 C C . ARG A 1 112 ? 5.351 -0.338 18.635 1.00 68.25 112 ARG A C 1
ATOM 871 O O . ARG A 1 112 ? 6.029 0.689 18.577 1.00 68.25 112 ARG A O 1
ATOM 878 N N . VAL A 1 113 ? 5.858 -1.529 18.320 1.00 65.00 113 VAL A N 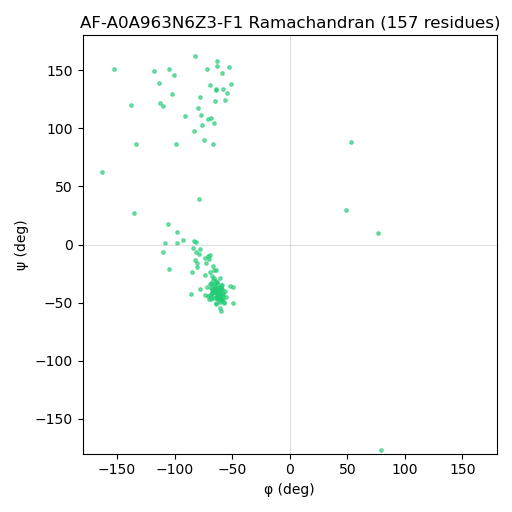1
ATOM 879 C CA . VAL A 1 113 ? 7.176 -1.632 17.678 1.00 65.00 113 VAL A CA 1
ATOM 880 C C . VAL A 1 113 ? 7.059 -1.009 16.290 1.00 65.00 113 VAL A C 1
ATOM 882 O O . VAL A 1 113 ? 6.452 -1.581 15.381 1.00 65.00 113 VAL A O 1
ATOM 885 N N . ARG A 1 114 ? 7.591 0.206 16.136 1.00 63.78 114 ARG A N 1
ATOM 886 C CA . ARG A 1 114 ? 7.705 0.861 14.835 1.00 63.78 114 ARG A CA 1
ATOM 887 C C . ARG A 1 114 ? 8.869 0.236 14.084 1.00 63.78 114 ARG A C 1
ATOM 889 O O . ARG A 1 114 ? 10.025 0.438 14.444 1.00 63.78 114 ARG A O 1
ATOM 896 N N . VAL A 1 115 ? 8.555 -0.491 13.022 1.00 63.00 115 VAL A N 1
ATOM 897 C CA . VAL A 1 115 ? 9.539 -0.767 11.979 1.00 63.00 115 VAL A CA 1
ATOM 898 C C . VAL A 1 115 ? 9.634 0.498 11.139 1.00 63.00 115 VAL A C 1
ATOM 900 O O . VAL A 1 115 ? 8.608 1.030 10.718 1.00 63.00 115 VAL A O 1
ATOM 903 N N . ALA A 1 116 ? 10.844 1.024 10.943 1.00 67.75 116 ALA A N 1
ATOM 904 C CA . ALA A 1 116 ? 11.030 2.166 10.056 1.00 67.75 116 ALA A CA 1
ATOM 905 C C . ALA A 1 116 ? 10.480 1.795 8.665 1.00 67.75 116 ALA A C 1
ATOM 907 O O . ALA A 1 116 ? 10.900 0.767 8.121 1.00 67.75 116 ALA A O 1
ATOM 908 N N . PRO A 1 117 ? 9.537 2.574 8.097 1.00 70.94 117 PRO A N 1
ATOM 909 C CA . PRO A 1 117 ? 8.984 2.254 6.792 1.00 70.94 117 PRO A CA 1
ATOM 910 C C . PRO A 1 117 ? 10.113 2.196 5.774 1.00 70.94 117 PRO A C 1
ATOM 912 O O . PRO A 1 117 ? 10.963 3.082 5.730 1.00 70.94 117 PRO A O 1
ATOM 915 N N . THR A 1 118 ? 10.120 1.158 4.943 1.00 74.00 118 THR A N 1
ATOM 916 C CA . THR A 1 118 ? 11.168 1.005 3.929 1.00 74.00 118 THR A CA 1
ATOM 917 C C . THR A 1 118 ? 11.051 2.055 2.820 1.00 74.00 118 THR A C 1
ATOM 919 O O . THR A 1 118 ? 12.040 2.362 2.161 1.00 74.00 118 THR A O 1
ATOM 922 N N . VAL A 1 119 ? 9.847 2.603 2.617 1.00 81.00 119 VAL A N 1
ATOM 923 C CA . VAL A 1 119 ? 9.562 3.682 1.667 1.00 81.00 119 VAL A CA 1
ATOM 924 C C . VAL A 1 119 ? 8.616 4.686 2.324 1.00 81.00 119 VAL A C 1
ATOM 926 O O . VAL A 1 119 ? 7.499 4.332 2.716 1.00 81.00 119 VAL A O 1
ATOM 929 N N . MET A 1 120 ? 9.055 5.938 2.452 1.00 83.75 120 MET A N 1
ATOM 930 C CA . MET A 1 120 ? 8.230 7.025 2.985 1.00 83.75 120 MET A CA 1
ATOM 931 C C . MET A 1 120 ? 7.308 7.611 1.908 1.00 83.75 120 MET A C 1
ATOM 933 O O . MET A 1 120 ? 7.557 7.477 0.711 1.00 83.75 120 MET A O 1
ATOM 937 N N . PHE A 1 121 ? 6.262 8.337 2.324 1.00 78.94 121 PHE A N 1
ATOM 938 C CA . PHE A 1 121 ? 5.266 8.928 1.415 1.00 78.94 121 PHE A CA 1
ATOM 939 C C . PHE A 1 121 ? 5.877 9.715 0.244 1.00 78.94 121 PHE A C 1
ATOM 941 O O . PHE A 1 121 ? 5.533 9.485 -0.910 1.00 78.94 121 PHE A O 1
ATOM 948 N N . GLN A 1 122 ? 6.807 10.629 0.535 1.00 77.12 122 GLN A N 1
ATOM 949 C CA . GLN A 1 122 ? 7.440 11.471 -0.486 1.00 77.12 122 GLN A CA 1
ATOM 950 C C . GLN A 1 122 ? 8.455 10.709 -1.348 1.00 77.12 122 GLN A C 1
ATOM 952 O O . GLN A 1 122 ? 8.704 11.097 -2.488 1.00 77.12 122 GLN A O 1
ATOM 957 N N . GLU A 1 123 ? 9.041 9.641 -0.809 1.00 81.12 123 GLU A N 1
ATOM 958 C CA . GLU A 1 123 ? 10.035 8.822 -1.501 1.00 81.12 123 GLU A CA 1
ATOM 959 C C . GLU A 1 123 ? 9.363 7.874 -2.494 1.00 81.12 123 GLU A C 1
ATOM 961 O O . GLU A 1 123 ? 9.862 7.708 -3.605 1.00 81.12 123 GLU A O 1
ATOM 966 N N . GLY A 1 124 ? 8.205 7.308 -2.140 1.00 82.25 124 GLY A N 1
ATOM 967 C CA . GLY A 1 124 ? 7.481 6.347 -2.975 1.00 82.25 124 GLY A CA 1
ATOM 968 C C . GLY A 1 124 ? 7.132 6.899 -4.355 1.00 82.25 124 GLY A C 1
ATOM 969 O O . GLY A 1 124 ? 7.485 6.294 -5.370 1.00 82.25 124 GLY A O 1
ATOM 970 N N . ASP A 1 125 ? 6.529 8.088 -4.413 1.00 84.50 125 ASP A N 1
ATOM 971 C CA . ASP A 1 125 ? 6.170 8.733 -5.683 1.00 84.50 125 ASP A CA 1
ATOM 972 C C . ASP A 1 125 ? 7.403 9.032 -6.551 1.00 84.50 125 ASP A C 1
ATOM 974 O O . ASP A 1 125 ? 7.382 8.849 -7.773 1.00 84.50 125 ASP A O 1
ATOM 978 N N . GLN A 1 126 ? 8.509 9.453 -5.931 1.00 87.56 126 GLN A N 1
ATOM 979 C CA . GLN A 1 126 ? 9.761 9.749 -6.633 1.00 87.56 126 GLN A CA 1
ATOM 980 C C . GLN A 1 126 ? 10.422 8.476 -7.174 1.00 87.56 126 GLN A C 1
ATOM 982 O O . GLN A 1 126 ? 10.879 8.446 -8.321 1.00 87.56 126 GLN A O 1
ATOM 987 N N . VAL A 1 127 ? 10.445 7.412 -6.370 1.00 88.44 127 VAL A N 1
ATOM 988 C CA . VAL A 1 127 ? 10.970 6.095 -6.744 1.00 88.44 127 VAL A CA 1
ATOM 989 C C . VAL A 1 127 ? 10.161 5.516 -7.905 1.00 88.44 127 VAL A C 1
ATOM 991 O O . VAL A 1 127 ? 10.754 5.118 -8.912 1.00 88.44 127 VAL A O 1
ATOM 994 N N . LEU A 1 128 ? 8.827 5.559 -7.830 1.00 88.25 128 LEU A N 1
ATOM 995 C CA . LEU A 1 128 ? 7.944 5.129 -8.916 1.00 88.25 128 LEU A CA 1
ATOM 996 C C . LEU A 1 128 ? 8.171 5.943 -10.190 1.00 88.25 128 LEU A C 1
ATOM 998 O O . LEU A 1 128 ? 8.328 5.366 -11.266 1.00 88.25 128 LEU A O 1
ATOM 1002 N N . ALA A 1 129 ? 8.247 7.273 -10.091 1.00 88.44 129 ALA A N 1
ATOM 1003 C CA . ALA A 1 129 ? 8.479 8.133 -11.248 1.00 88.44 129 ALA A CA 1
ATOM 1004 C C . ALA A 1 129 ? 9.823 7.835 -11.933 1.00 88.44 129 ALA A C 1
ATOM 1006 O O . ALA A 1 129 ? 9.893 7.772 -13.168 1.00 88.44 129 ALA A O 1
ATOM 1007 N N . ARG A 1 130 ? 10.881 7.613 -11.142 1.00 90.62 130 ARG A N 1
ATOM 1008 C CA . ARG A 1 130 ? 12.222 7.263 -11.626 1.00 90.62 130 ARG A CA 1
ATOM 1009 C C . ARG A 1 130 ? 12.229 5.908 -12.332 1.00 90.62 130 ARG A C 1
ATOM 1011 O O . ARG A 1 130 ? 12.694 5.831 -13.469 1.00 90.62 130 ARG A O 1
ATOM 1018 N N . HIS A 1 131 ? 11.686 4.863 -11.709 1.00 90.25 131 HIS A N 1
ATOM 1019 C CA . HIS A 1 131 ? 11.657 3.522 -12.302 1.00 90.25 131 HIS A CA 1
ATOM 1020 C C . HIS A 1 131 ? 10.747 3.449 -13.531 1.00 90.25 131 HIS A C 1
ATOM 1022 O O . HIS A 1 131 ? 11.146 2.895 -14.554 1.00 90.25 131 HIS A O 1
ATOM 1028 N N . ALA A 1 132 ? 9.580 4.098 -13.494 1.00 90.81 132 ALA A N 1
ATOM 1029 C CA . ALA A 1 132 ? 8.703 4.197 -14.657 1.00 90.81 132 ALA A CA 1
ATOM 1030 C C . ALA A 1 132 ? 9.398 4.899 -15.830 1.00 90.81 132 ALA A C 1
ATOM 1032 O O . ALA A 1 132 ? 9.226 4.490 -16.973 1.00 90.81 132 ALA A O 1
ATOM 1033 N N . LYS A 1 133 ? 10.213 5.931 -15.571 1.00 92.50 133 LYS A N 1
ATOM 1034 C CA . LYS A 1 133 ? 11.009 6.579 -16.621 1.00 92.50 133 LYS A CA 1
ATOM 1035 C C . LYS A 1 133 ? 12.091 5.659 -17.189 1.00 92.50 133 LYS A C 1
ATOM 1037 O O . LYS A 1 133 ? 12.306 5.685 -18.396 1.00 92.50 133 LYS A O 1
ATOM 1042 N N . ALA A 1 134 ? 12.763 4.883 -16.343 1.00 92.12 134 ALA A N 1
ATOM 1043 C CA . ALA A 1 134 ? 13.817 3.969 -16.774 1.00 92.12 134 ALA A CA 1
ATOM 1044 C C . ALA A 1 134 ? 13.280 2.832 -17.660 1.00 92.12 134 ALA A C 1
ATOM 1046 O O . ALA A 1 134 ? 13.897 2.508 -18.666 1.00 92.12 134 ALA A O 1
ATOM 1047 N N . ILE A 1 135 ? 12.119 2.269 -17.309 1.00 91.31 135 ILE A N 1
ATOM 1048 C CA . ILE A 1 135 ? 11.539 1.112 -18.010 1.00 91.31 135 ILE A CA 1
ATOM 1049 C C . ILE A 1 135 ? 10.698 1.543 -19.217 1.00 91.31 135 ILE A C 1
ATOM 1051 O O . ILE A 1 135 ? 10.764 0.930 -20.276 1.00 91.31 135 ILE A O 1
ATOM 1055 N N . LEU A 1 136 ? 9.889 2.595 -19.066 1.00 91.50 136 LEU A N 1
ATOM 1056 C CA . LEU A 1 136 ? 8.867 2.986 -20.047 1.00 91.50 136 LEU A CA 1
ATOM 1057 C C . LEU A 1 136 ? 9.224 4.263 -20.818 1.00 91.50 136 LEU A C 1
ATOM 1059 O O . LEU A 1 136 ? 8.419 4.754 -21.608 1.00 91.50 136 LEU A O 1
ATOM 1063 N N . GLY A 1 137 ? 10.391 4.849 -20.553 1.00 92.06 137 GLY A N 1
ATOM 1064 C CA . GLY A 1 137 ? 10.824 6.100 -21.162 1.00 92.06 137 GLY A CA 1
ATOM 1065 C C . GLY A 1 137 ? 10.201 7.366 -20.545 1.00 92.06 137 GLY A C 1
ATOM 1066 O O . GLY A 1 137 ? 9.485 7.333 -19.530 1.00 92.06 137 GLY A O 1
ATOM 1067 N N . PRO A 1 138 ? 10.504 8.548 -21.112 1.00 92.12 138 PRO A N 1
ATOM 1068 C CA . PRO A 1 138 ? 10.029 9.830 -20.595 1.00 92.12 138 PRO A CA 1
ATOM 1069 C C . PRO A 1 138 ? 8.500 9.951 -20.644 1.00 92.12 138 PRO A C 1
ATOM 1071 O O . PRO A 1 138 ? 7.819 9.265 -21.400 1.00 92.12 138 PRO A O 1
ATOM 1074 N N . LEU A 1 139 ? 7.952 10.842 -19.816 1.00 90.19 139 LEU A N 1
ATOM 1075 C CA . LEU A 1 139 ? 6.537 11.200 -19.903 1.00 90.19 139 LEU A CA 1
ATOM 1076 C C . LEU A 1 139 ? 6.253 11.877 -21.256 1.00 90.19 139 LEU A C 1
ATOM 1078 O O . LEU A 1 139 ? 7.010 12.774 -21.640 1.00 90.19 139 LEU A O 1
ATOM 1082 N N . PRO A 1 140 ? 5.175 11.488 -21.963 1.00 89.81 140 PRO A N 1
ATOM 1083 C CA . PRO A 1 140 ? 4.697 12.233 -23.122 1.00 89.81 140 PRO A CA 1
ATOM 1084 C C . PRO A 1 140 ? 4.340 13.674 -22.735 1.00 89.81 140 PRO A C 1
ATOM 1086 O O . PRO A 1 140 ? 3.865 13.916 -21.627 1.00 89.81 140 PRO A O 1
ATOM 1089 N N . ARG A 1 141 ? 4.532 14.633 -23.648 1.00 89.81 141 ARG A N 1
ATOM 1090 C CA . ARG A 1 141 ? 4.266 16.058 -23.367 1.00 89.81 141 ARG A CA 1
ATOM 1091 C C . ARG A 1 141 ? 2.785 16.345 -23.102 1.00 89.81 141 ARG A C 1
ATOM 1093 O O . ARG A 1 141 ? 2.472 17.167 -22.249 1.00 89.81 141 ARG A O 1
ATOM 1100 N N . ASP A 1 142 ? 1.901 15.610 -23.771 1.00 93.88 142 ASP A N 1
ATOM 1101 C CA . ASP A 1 142 ? 0.469 15.933 -23.821 1.00 93.88 142 ASP A CA 1
ATOM 1102 C C . ASP A 1 142 ? -0.382 15.130 -22.824 1.00 93.88 142 ASP A C 1
ATOM 1104 O O . ASP A 1 142 ? -1.602 15.277 -22.779 1.00 93.88 142 ASP A O 1
ATOM 1108 N N . ARG A 1 143 ? 0.230 14.254 -22.010 1.00 87.19 143 ARG A N 1
ATOM 1109 C CA . ARG A 1 143 ? -0.498 13.442 -21.021 1.00 87.19 143 ARG A CA 1
ATOM 1110 C C . ARG A 1 143 ? 0.347 13.043 -19.818 1.00 87.19 143 ARG A C 1
ATOM 1112 O O . ARG A 1 143 ? 1.545 12.811 -19.914 1.00 87.19 143 ARG A O 1
ATOM 1119 N N . LYS A 1 144 ? -0.328 12.865 -18.679 1.00 85.38 144 LYS A N 1
ATOM 1120 C CA . LYS A 1 144 ? 0.290 12.452 -17.404 1.00 85.38 144 LYS A CA 1
ATOM 1121 C C . LYS A 1 144 ? 0.470 10.936 -17.251 1.00 85.38 144 LYS A C 1
ATOM 1123 O O . LYS A 1 144 ? 1.006 10.490 -16.243 1.00 85.38 144 LYS A O 1
ATOM 1128 N N . THR A 1 145 ? 0.018 10.138 -18.216 1.00 87.12 145 THR A N 1
ATOM 1129 C CA . THR A 1 145 ? 0.034 8.671 -18.141 1.00 87.12 145 THR A CA 1
ATOM 1130 C C . THR A 1 145 ? 0.908 8.068 -19.232 1.00 87.12 145 THR A C 1
ATOM 1132 O O . THR A 1 145 ? 1.005 8.604 -20.337 1.00 87.12 145 THR A O 1
ATOM 1135 N N . ARG A 1 146 ? 1.513 6.917 -18.934 1.00 89.06 146 ARG A N 1
ATOM 1136 C CA . ARG A 1 146 ? 2.123 6.017 -19.922 1.00 89.06 146 ARG A CA 1
ATOM 1137 C C . ARG A 1 146 ? 1.145 4.876 -20.181 1.00 89.06 146 ARG A C 1
ATOM 1139 O O . ARG A 1 146 ? 0.415 4.494 -19.274 1.00 89.06 146 ARG A O 1
ATOM 1146 N N . ILE A 1 147 ? 1.099 4.376 -21.412 1.00 88.62 147 ILE A N 1
ATOM 1147 C CA . ILE A 1 147 ? 0.260 3.225 -21.766 1.00 88.62 147 ILE A CA 1
ATOM 1148 C C . ILE A 1 147 ? 1.211 2.086 -22.103 1.00 88.62 147 ILE A C 1
ATOM 1150 O O . ILE A 1 147 ? 2.056 2.244 -22.980 1.00 88.62 147 ILE A O 1
ATOM 1154 N N . MET A 1 148 ? 1.079 0.980 -21.378 1.00 88.81 148 MET A N 1
ATOM 1155 C CA . MET A 1 148 ? 1.684 -0.299 -21.723 1.00 88.81 148 MET A CA 1
ATOM 1156 C C . MET A 1 148 ? 0.575 -1.168 -22.309 1.00 88.81 148 MET A C 1
ATOM 1158 O O . MET A 1 148 ? -0.492 -1.278 -21.706 1.00 88.81 148 MET A O 1
ATOM 1162 N N . VAL A 1 149 ? 0.822 -1.752 -23.477 1.00 89.12 149 VAL A N 1
ATOM 1163 C CA . VAL A 1 149 ? -0.077 -2.731 -24.090 1.00 89.12 149 VAL A CA 1
ATOM 1164 C C . VAL A 1 149 ? 0.620 -4.080 -24.019 1.00 89.12 149 VAL A C 1
ATOM 1166 O O . VAL A 1 149 ? 1.719 -4.234 -24.548 1.00 89.12 149 VAL A O 1
ATOM 1169 N N . THR A 1 150 ? 0.004 -5.041 -23.338 1.00 88.06 150 THR A N 1
ATOM 1170 C CA . THR A 1 150 ? 0.460 -6.432 -23.342 1.00 88.06 150 THR A CA 1
ATOM 1171 C C . THR A 1 150 ? -0.263 -7.147 -24.473 1.00 88.06 150 THR A C 1
ATOM 1173 O O . THR A 1 150 ? -1.478 -7.319 -24.415 1.00 88.06 150 THR A O 1
ATOM 1176 N N . MET A 1 151 ? 0.480 -7.510 -25.513 1.00 91.31 151 MET A N 1
ATOM 1177 C CA . MET A 1 151 ? -0.034 -8.225 -26.680 1.00 91.31 151 MET A CA 1
ATOM 1178 C C . MET A 1 151 ? 0.405 -9.694 -26.621 1.00 91.31 151 MET A C 1
A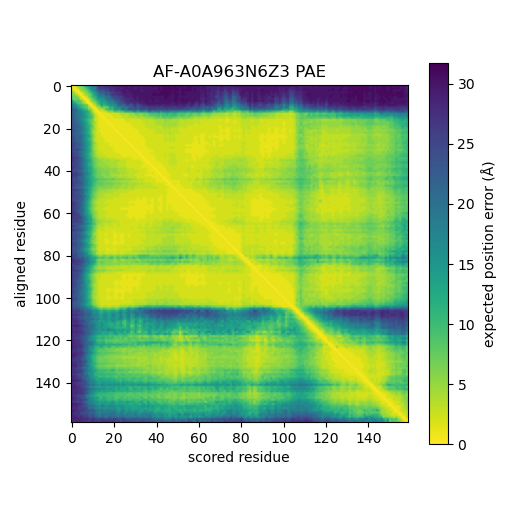TOM 1180 O O . MET A 1 151 ? 1.461 -9.981 -26.046 1.00 91.31 151 MET A O 1
ATOM 1184 N N . PRO A 1 152 ? -0.374 -10.622 -27.202 1.00 90.81 152 PRO A N 1
ATOM 1185 C CA . PRO A 1 152 ? 0.072 -11.996 -27.385 1.00 90.81 152 PRO A CA 1
ATOM 1186 C C . PRO A 1 152 ? 1.295 -12.031 -28.316 1.00 90.81 152 PRO A C 1
ATOM 1188 O O . PRO A 1 152 ? 1.490 -11.124 -29.131 1.00 90.81 152 PRO A O 1
ATOM 1191 N N . SER A 1 153 ? 2.144 -13.051 -28.181 1.00 87.62 153 SER A N 1
ATOM 1192 C CA . SER A 1 153 ? 3.412 -13.126 -28.922 1.00 87.62 153 SER A CA 1
ATOM 1193 C C . SER A 1 153 ? 3.209 -13.154 -30.440 1.00 87.62 153 SER A C 1
ATOM 1195 O O . SER A 1 153 ? 4.042 -12.635 -31.177 1.00 87.62 153 SER A O 1
ATOM 1197 N N . GLU A 1 154 ? 2.083 -13.690 -30.902 1.00 91.31 154 GLU A N 1
ATOM 1198 C CA . GLU A 1 154 ? 1.667 -13.754 -32.303 1.00 91.31 154 GLU A CA 1
ATOM 1199 C C . GLU A 1 154 ? 1.558 -12.361 -32.943 1.00 91.31 154 GLU A C 1
ATOM 1201 O O . GLU A 1 154 ? 1.940 -12.185 -34.097 1.00 91.31 154 GLU A O 1
ATOM 1206 N N . ALA A 1 155 ? 1.141 -11.344 -32.181 1.00 87.44 155 ALA A N 1
ATOM 1207 C CA . ALA A 1 155 ? 1.016 -9.971 -32.675 1.00 87.44 155 ALA A CA 1
ATOM 1208 C C . ALA A 1 155 ? 2.366 -9.293 -32.979 1.00 87.44 155 ALA A C 1
ATOM 1210 O O . ALA A 1 155 ? 2.398 -8.199 -33.534 1.00 87.44 155 ALA A O 1
ATOM 1211 N N . ALA A 1 156 ? 3.491 -9.910 -32.602 1.00 84.12 156 ALA A N 1
ATOM 1212 C CA . ALA A 1 156 ? 4.815 -9.441 -33.003 1.00 84.12 156 ALA A CA 1
ATOM 1213 C C . ALA A 1 156 ? 5.196 -9.886 -34.427 1.00 84.12 156 ALA A C 1
ATOM 1215 O O . ALA A 1 156 ? 6.116 -9.313 -35.010 1.00 84.12 156 ALA A O 1
ATOM 1216 N N . ALA A 1 157 ? 4.531 -10.916 -34.964 1.00 84.88 157 ALA A N 1
ATOM 1217 C CA . ALA A 1 157 ? 4.850 -11.526 -36.254 1.00 84.88 157 ALA A CA 1
ATOM 1218 C C . ALA A 1 157 ? 3.863 -11.159 -37.376 1.00 84.88 157 ALA A C 1
ATOM 1220 O O . ALA A 1 157 ? 4.237 -11.261 -38.543 1.00 84.88 157 ALA A O 1
ATOM 1221 N N . ASP A 1 158 ? 2.647 -10.723 -37.037 1.00 69.88 158 ASP A N 1
ATOM 1222 C CA . ASP A 1 158 ? 1.618 -10.280 -37.989 1.00 69.88 158 ASP A CA 1
ATOM 1223 C C . ASP A 1 158 ? 1.000 -8.945 -37.508 1.00 69.88 158 ASP A C 1
ATOM 1225 O O . ASP A 1 158 ? 0.069 -8.961 -36.696 1.00 69.88 158 ASP A O 1
ATOM 1229 N N . PRO A 1 159 ? 1.617 -7.800 -37.872 1.00 59.28 159 PRO A N 1
ATOM 1230 C CA . PRO A 1 159 ? 1.269 -6.472 -37.359 1.00 59.28 159 PRO A CA 1
ATOM 1231 C C . PRO A 1 159 ? 0.034 -5.821 -37.999 1.00 59.28 159 PRO A C 1
ATOM 1233 O O . PRO A 1 159 ? -0.197 -6.002 -39.215 1.00 59.28 159 PRO A O 1
#

Mean predicted aligned error: 8.7 Å

pLDDT: mean 84.92, std 14.66, range [38.25, 96.62]

Foldseek 3Di:
DDPDDPDDPPPVVQLVLLVVLLVVLVVLLVQLVVQCVVCVVVLVPDDPVCSLVVSLQSSVVSNVVDPCVVSCVSCVVVVLNQCVPCSLFVNQSSVVSSVVSCVVNVPPDDDDPDDPGSAHPVRSVVVCQVVCCVPQNDDDPPDPDGDDDDDDPVVVVPD

Radius of gyration: 21.46 Å; Cα contacts (8 Å, |Δi|>4): 112; chains: 1; bounding box: 60×32×79 Å

Nearest PDB structures (foldseek):
  8psp-assembly1_A  TM=4.083E-01  e=6.713E+00  Saccharomyces cerevisiae
  4ilo-assembly1_A  TM=3.492E-01  e=7.451E+00  Chlamydia trachomatis L2/434/Bu
  7dih-assembly2_B  TM=1.990E-01  e=4.425E+00  Aquifex aeolicus VF5

Sequence (159 aa):
MASEQNQSPDGLPLISLVRRVAVAVERLREDAMAIEEEFDDELRIVSPEFRASARNLAHYLAVRRVDIRVLQRELGHLGLSSLGRMEAHVMASLDNVADVLRLLGKSTVPDRVRVAPTVMFQEGDQVLARHAKAILGPLPRDRKTRIMVTMPSEAAADP